Protein AF-A0A4Z0RCV9-F1 (afdb_monomer_lite)

pLDDT: mean 77.56, std 17.59, range [33.19, 95.25]

Structure (mmCIF, N/CA/C/O backbone):
data_AF-A0A4Z0RCV9-F1
#
_entry.id   AF-A0A4Z0RCV9-F1
#
loop_
_atom_site.group_PDB
_atom_site.id
_atom_site.type_symbol
_atom_site.label_atom_id
_atom_site.label_alt_id
_atom_site.label_comp_id
_atom_site.label_asym_id
_atom_site.label_entity_id
_atom_site.label_seq_id
_atom_site.pdbx_PDB_ins_code
_atom_site.Cartn_x
_atom_site.Cartn_y
_atom_site.Cartn_z
_atom_site.occupancy
_atom_site.B_iso_or_equiv
_atom_site.auth_seq_id
_atom_site.auth_comp_id
_atom_site.auth_asym_id
_atom_site.auth_atom_id
_atom_site.pdbx_PDB_model_num
ATOM 1 N N . MET A 1 1 ? 43.458 -22.107 24.055 1.00 39.00 1 MET A N 1
ATOM 2 C CA . MET A 1 1 ? 43.719 -20.664 23.855 1.00 39.00 1 MET A CA 1
ATOM 3 C C . MET A 1 1 ? 44.292 -20.493 22.453 1.00 39.00 1 MET A C 1
ATOM 5 O O . MET A 1 1 ? 45.048 -21.362 22.044 1.00 39.00 1 MET A O 1
ATOM 9 N N . CYS A 1 2 ? 43.907 -19.416 21.768 1.00 33.19 2 CYS A N 1
ATOM 10 C CA . CYS A 1 2 ? 44.087 -19.068 20.347 1.00 33.19 2 CYS A CA 1
ATOM 11 C C . CYS A 1 2 ? 42.900 -19.414 19.430 1.00 33.19 2 CYS A C 1
ATOM 13 O O . CYS A 1 2 ? 42.444 -20.544 19.307 1.00 33.19 2 CYS A O 1
ATOM 15 N N . THR A 1 3 ? 42.370 -18.324 18.890 1.00 33.75 3 THR A N 1
ATOM 16 C CA . THR A 1 3 ? 41.036 -18.012 18.389 1.00 33.75 3 THR A CA 1
ATOM 17 C C . THR A 1 3 ? 40.878 -18.321 16.904 1.00 33.75 3 THR A C 1
ATOM 19 O O . THR A 1 3 ? 41.690 -17.869 16.098 1.00 33.75 3 THR A O 1
ATOM 22 N N . LEU A 1 4 ? 39.781 -18.998 16.543 1.00 37.88 4 LEU A N 1
ATOM 23 C CA . LEU A 1 4 ? 39.228 -18.963 15.189 1.00 37.88 4 LEU A CA 1
ATOM 24 C C . LEU A 1 4 ? 38.878 -17.511 14.836 1.00 37.88 4 LEU A C 1
ATOM 26 O O . LEU A 1 4 ? 38.012 -16.906 15.468 1.00 37.88 4 LEU A O 1
ATOM 30 N N . THR A 1 5 ? 39.536 -16.955 13.823 1.00 37.91 5 THR A N 1
ATOM 31 C CA . THR A 1 5 ? 39.177 -15.663 13.239 1.00 37.91 5 THR A CA 1
ATOM 32 C C . THR A 1 5 ? 38.003 -15.851 12.280 1.00 37.91 5 THR A C 1
ATOM 34 O O . THR A 1 5 ? 38.079 -16.543 11.266 1.00 37.91 5 THR A O 1
ATOM 37 N N . SER A 1 6 ? 36.880 -15.223 12.624 1.00 46.97 6 SER A N 1
ATOM 38 C CA . SER A 1 6 ? 35.587 -15.273 11.936 1.00 46.97 6 SER A CA 1
ATOM 39 C C . SER A 1 6 ? 35.546 -14.476 10.618 1.00 46.97 6 SER A C 1
ATOM 41 O O . SER A 1 6 ? 34.519 -13.888 10.287 1.00 46.97 6 SER A O 1
ATOM 43 N N . SER A 1 7 ? 36.657 -14.391 9.882 1.00 48.12 7 SER A N 1
ATOM 44 C CA . SER A 1 7 ? 36.803 -13.516 8.707 1.00 48.12 7 SER A CA 1
ATOM 45 C C . SER A 1 7 ? 36.897 -14.258 7.367 1.00 48.12 7 SER A C 1
ATOM 47 O O . SER A 1 7 ? 36.635 -13.655 6.330 1.00 48.12 7 SER A O 1
ATOM 49 N N . GLY A 1 8 ? 37.216 -15.559 7.358 1.00 44.44 8 GLY A N 1
ATOM 50 C CA . GLY A 1 8 ? 37.385 -16.331 6.113 1.00 44.44 8 GLY A CA 1
ATOM 51 C C . GLY A 1 8 ? 36.085 -16.860 5.495 1.00 44.44 8 GLY A C 1
ATOM 52 O O . GLY A 1 8 ? 35.956 -16.924 4.275 1.00 44.44 8 GLY A O 1
ATOM 53 N N . VAL A 1 9 ? 35.091 -17.201 6.321 1.00 47.44 9 VAL A N 1
ATOM 54 C CA . VAL A 1 9 ? 33.831 -17.811 5.851 1.00 47.44 9 VAL A CA 1
ATOM 55 C C . VAL A 1 9 ? 32.941 -16.780 5.147 1.00 47.44 9 VAL A C 1
ATOM 57 O O . VAL A 1 9 ? 32.303 -17.093 4.144 1.00 47.44 9 VAL A O 1
ATOM 60 N N . SER A 1 10 ? 32.974 -15.524 5.602 1.00 46.94 10 SER A N 1
ATOM 61 C CA . SER A 1 10 ? 32.200 -14.428 5.012 1.00 46.94 10 SER A CA 1
ATOM 62 C C . SER A 1 10 ? 32.645 -14.097 3.583 1.00 46.94 10 SER A C 1
ATOM 64 O O . SER A 1 10 ? 31.802 -13.841 2.731 1.00 46.94 10 SER A O 1
ATOM 66 N N . TYR A 1 11 ? 33.946 -14.166 3.278 1.00 48.16 11 TYR A N 1
ATOM 67 C CA . TYR A 1 11 ? 34.459 -13.866 1.932 1.00 48.16 11 TYR A CA 1
ATOM 68 C C . TYR A 1 11 ? 34.097 -14.940 0.893 1.00 48.16 11 TYR A C 1
ATOM 70 O O . TYR A 1 11 ? 33.789 -14.613 -0.255 1.00 48.16 11 TYR A O 1
ATOM 78 N N . ILE A 1 12 ? 34.071 -16.216 1.291 1.00 53.34 12 ILE A N 1
ATOM 79 C CA . ILE A 1 12 ? 33.669 -17.328 0.411 1.00 53.34 12 ILE A CA 1
ATOM 80 C C . ILE A 1 12 ? 32.150 -17.299 0.156 1.00 53.34 12 ILE A C 1
ATOM 82 O O . ILE A 1 12 ? 31.702 -17.571 -0.960 1.00 53.34 12 ILE A O 1
ATOM 86 N N . PHE A 1 13 ? 31.355 -16.895 1.154 1.00 47.53 13 PHE A N 1
ATOM 87 C CA . PHE A 1 13 ? 29.910 -16.706 0.992 1.00 47.53 13 PHE A CA 1
ATOM 88 C C . PHE A 1 13 ? 29.577 -15.511 0.091 1.00 47.53 13 PHE A C 1
ATOM 90 O O . PHE A 1 13 ? 28.736 -15.633 -0.795 1.00 47.53 13 PHE A O 1
ATOM 97 N N . ILE A 1 14 ? 30.267 -14.376 0.254 1.00 55.03 14 ILE A N 1
ATOM 98 C CA . ILE A 1 14 ? 30.029 -13.175 -0.564 1.00 55.03 14 ILE A CA 1
ATOM 99 C C . ILE A 1 14 ? 30.406 -13.424 -2.030 1.00 55.03 14 ILE A C 1
ATOM 101 O O . ILE A 1 14 ? 29.651 -13.046 -2.920 1.00 55.03 14 ILE A O 1
ATOM 105 N N . THR A 1 15 ? 31.519 -14.115 -2.297 1.00 52.28 15 THR A N 1
ATOM 106 C CA . THR A 1 15 ? 31.930 -14.447 -3.674 1.00 52.28 15 THR A CA 1
ATOM 107 C C . THR A 1 15 ? 31.030 -15.499 -4.325 1.00 52.28 15 THR A C 1
ATOM 109 O O . THR A 1 15 ? 30.717 -15.368 -5.508 1.00 52.28 15 THR A O 1
ATOM 112 N N . SER A 1 16 ? 30.530 -16.483 -3.567 1.00 49.59 16 SER A N 1
ATOM 113 C CA . SER A 1 16 ? 29.528 -17.433 -4.077 1.00 49.59 16 SER A CA 1
ATOM 114 C C . SER A 1 16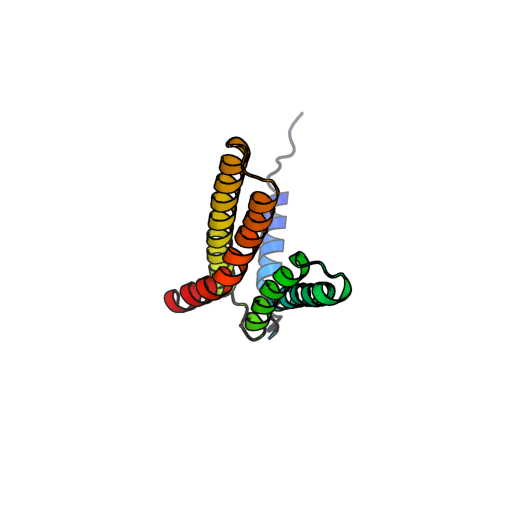 ? 28.181 -16.761 -4.355 1.00 49.59 16 SER A C 1
ATOM 116 O O . SER A 1 16 ? 27.579 -17.039 -5.388 1.00 49.59 16 SER A O 1
ATOM 118 N N . CYS A 1 17 ? 27.736 -15.824 -3.509 1.00 42.34 17 CYS A N 1
ATOM 119 C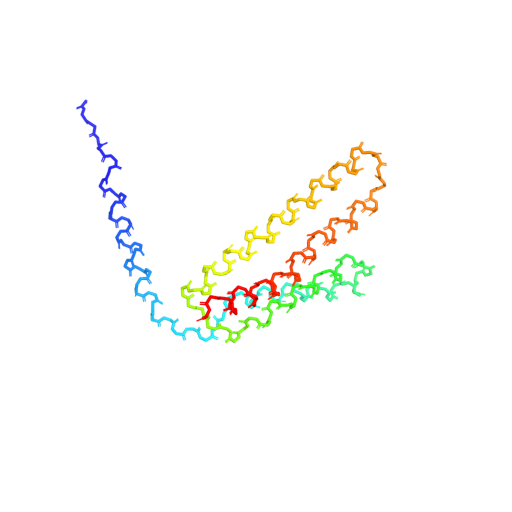 CA . CYS A 1 17 ? 26.521 -15.041 -3.755 1.00 42.34 17 CYS A CA 1
ATOM 120 C C . CYS A 1 17 ? 26.666 -14.114 -4.972 1.00 42.34 17 CYS A C 1
ATOM 122 O O . CYS A 1 17 ? 25.755 -14.056 -5.790 1.00 42.34 17 CYS A O 1
ATOM 124 N N . TYR A 1 18 ? 27.813 -13.449 -5.155 1.00 49.84 18 TYR A N 1
ATOM 125 C CA . TYR A 1 18 ? 28.062 -12.601 -6.333 1.00 49.84 18 TYR A CA 1
ATOM 126 C C . TYR A 1 18 ? 28.095 -13.407 -7.638 1.00 49.84 18 TYR A C 1
ATOM 128 O O . TYR A 1 18 ? 27.582 -12.963 -8.666 1.00 49.84 18 TYR A O 1
ATOM 136 N N . LYS A 1 19 ? 28.656 -14.621 -7.594 1.00 43.88 19 LYS A N 1
ATOM 137 C CA . LYS A 1 19 ? 28.688 -15.526 -8.747 1.00 43.88 19 LYS A CA 1
ATOM 138 C C . LYS A 1 19 ? 27.298 -16.085 -9.082 1.00 43.88 19 LYS A C 1
ATOM 140 O O . LYS A 1 19 ? 26.963 -16.214 -10.250 1.00 43.88 19 LYS A O 1
ATOM 145 N N . TYR A 1 20 ? 26.457 -16.317 -8.072 1.00 48.34 20 TYR A N 1
ATOM 146 C CA . TYR A 1 20 ? 25.052 -16.697 -8.265 1.00 48.34 20 TYR A CA 1
ATOM 147 C C . TYR A 1 20 ? 24.199 -15.551 -8.834 1.00 48.34 20 TYR A C 1
ATOM 149 O O . TYR A 1 20 ? 23.301 -15.789 -9.636 1.00 48.34 20 TYR A O 1
ATOM 157 N N . ILE A 1 21 ? 24.495 -14.302 -8.454 1.00 50.66 21 ILE A N 1
ATOM 158 C CA . ILE A 1 21 ? 23.829 -13.105 -8.992 1.00 50.66 21 ILE A CA 1
ATOM 159 C C . ILE A 1 21 ? 24.217 -12.893 -10.466 1.00 50.66 21 ILE A C 1
ATOM 161 O O . ILE A 1 21 ? 23.344 -12.649 -11.291 1.00 50.66 21 ILE A O 1
ATOM 165 N N . THR A 1 22 ? 25.486 -13.100 -10.823 1.00 48.81 22 THR A N 1
ATOM 166 C CA . THR A 1 22 ? 25.979 -12.958 -12.211 1.00 48.81 22 THR A CA 1
ATOM 167 C C . THR A 1 22 ? 25.632 -14.134 -13.132 1.00 48.81 22 THR A C 1
ATOM 169 O O . THR A 1 22 ? 25.479 -13.932 -14.329 1.00 48.81 22 THR A O 1
ATOM 172 N N . GLU A 1 23 ? 25.420 -15.353 -12.618 1.00 42.84 23 GLU A N 1
ATOM 173 C CA . GLU A 1 23 ? 24.838 -16.457 -13.412 1.00 42.84 23 GLU A CA 1
ATOM 174 C C . GLU A 1 23 ? 23.302 -16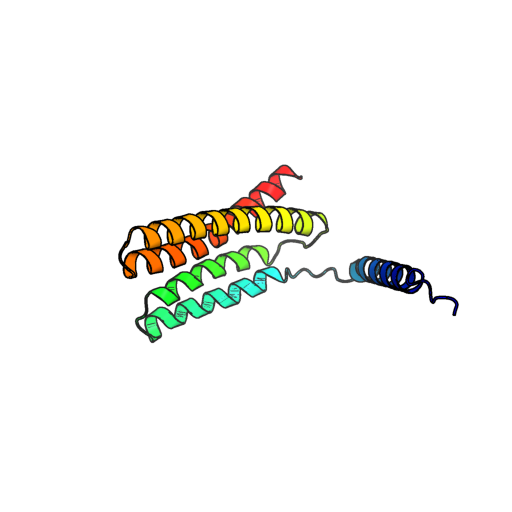.384 -13.521 1.00 42.84 23 GLU A C 1
ATOM 176 O O . GLU A 1 23 ? 22.707 -17.033 -14.386 1.00 42.84 23 GLU A O 1
ATOM 181 N N . SER A 1 24 ? 22.635 -15.559 -12.703 1.00 44.19 24 SER A N 1
ATOM 182 C CA . SER A 1 24 ? 21.185 -15.332 -12.812 1.00 44.19 24 SER A CA 1
ATOM 183 C C . SER A 1 24 ? 20.776 -14.438 -13.995 1.00 44.19 24 SER A C 1
ATOM 185 O O . SER A 1 24 ? 19.596 -14.418 -14.358 1.00 44.19 24 SER A O 1
ATOM 187 N N . ASP A 1 25 ? 21.752 -13.842 -14.693 1.00 46.56 25 ASP A N 1
ATOM 188 C CA . ASP A 1 25 ? 21.592 -13.188 -16.004 1.00 46.56 25 ASP A CA 1
ATOM 189 C C . ASP A 1 25 ? 21.087 -14.137 -17.114 1.00 46.56 25 ASP A C 1
ATOM 191 O O . ASP A 1 25 ? 20.768 -13.704 -18.224 1.00 46.56 25 ASP A O 1
ATOM 195 N N . PHE A 1 26 ? 20.948 -15.441 -16.839 1.00 45.44 26 PHE A N 1
ATOM 196 C CA . PHE A 1 26 ? 20.415 -16.414 -17.797 1.00 45.44 26 PHE A CA 1
ATOM 197 C C . PHE A 1 26 ? 18.902 -16.659 -17.722 1.00 45.44 26 PHE A C 1
ATOM 199 O O . PHE A 1 26 ? 18.361 -17.433 -18.515 1.00 45.44 26 PHE A O 1
ATOM 206 N N . MET A 1 27 ? 18.169 -15.975 -16.841 1.00 48.78 27 MET A N 1
ATOM 207 C CA . MET A 1 27 ? 16.709 -15.946 -16.935 1.00 48.78 27 MET A CA 1
ATOM 208 C C . MET A 1 27 ? 16.281 -14.616 -17.534 1.00 48.78 27 MET A C 1
ATOM 210 O O . MET A 1 27 ? 15.828 -13.716 -16.835 1.00 48.78 27 MET A O 1
ATOM 214 N N . LYS A 1 28 ? 16.327 -14.553 -18.870 1.00 47.28 28 LYS A N 1
ATOM 215 C CA . LYS A 1 28 ? 15.538 -13.644 -19.719 1.00 47.28 28 LYS A CA 1
ATOM 216 C C . LYS A 1 28 ? 14.040 -13.907 -19.485 1.00 47.28 28 LYS A C 1
ATOM 218 O O . LYS A 1 28 ? 13.310 -14.356 -20.370 1.00 47.28 28 LYS A O 1
ATOM 223 N N . LYS A 1 29 ? 13.575 -13.741 -18.249 1.00 54.00 29 LYS A N 1
ATOM 224 C CA . LYS A 1 29 ? 12.203 -13.984 -17.834 1.00 54.00 29 LYS A CA 1
ATOM 225 C C . LYS A 1 29 ? 11.421 -12.764 -18.283 1.00 54.00 29 LYS A C 1
ATOM 227 O O . LYS A 1 29 ? 11.497 -11.706 -17.681 1.00 54.00 29 LYS A O 1
ATOM 232 N N . ARG A 1 30 ? 10.612 -12.939 -19.328 1.00 58.16 30 ARG A N 1
ATOM 233 C CA . ARG A 1 30 ? 9.585 -11.965 -19.745 1.00 58.16 30 ARG A CA 1
ATOM 234 C C . ARG A 1 30 ? 8.513 -11.705 -18.672 1.00 58.16 30 ARG A C 1
ATOM 236 O O . ARG A 1 30 ? 7.519 -11.062 -18.968 1.00 58.16 30 ARG A O 1
ATOM 243 N N . PHE A 1 31 ? 8.650 -12.296 -17.487 1.00 62.91 31 PHE A N 1
ATOM 244 C CA . PHE A 1 31 ? 7.615 -12.365 -16.475 1.00 62.91 31 PHE A CA 1
ATOM 245 C C . PHE A 1 31 ? 8.096 -11.681 -15.204 1.00 62.91 31 PHE A C 1
ATOM 247 O O . PHE A 1 31 ? 9.006 -12.175 -14.533 1.00 62.91 31 PHE A O 1
ATOM 254 N N . ASN A 1 32 ? 7.448 -10.569 -14.874 1.00 75.75 32 ASN A N 1
ATOM 255 C CA . ASN A 1 32 ? 7.713 -9.833 -13.654 1.00 75.75 32 ASN A CA 1
ATOM 256 C C . ASN A 1 32 ? 6.988 -10.499 -12.465 1.00 75.75 32 ASN A C 1
ATOM 258 O O . ASN A 1 32 ? 5.752 -10.520 -12.447 1.00 75.75 32 ASN A O 1
ATOM 262 N N . PRO A 1 33 ? 7.708 -11.020 -11.451 1.00 73.94 33 PRO A N 1
ATOM 263 C CA . PRO A 1 33 ? 7.085 -11.670 -10.301 1.00 73.94 33 PRO A CA 1
ATOM 264 C C . PRO A 1 33 ? 6.175 -10.729 -9.503 1.00 73.94 33 PRO A C 1
ATOM 266 O O . PRO A 1 33 ? 5.265 -11.209 -8.833 1.00 73.94 33 PRO A O 1
ATOM 269 N N . LEU A 1 34 ? 6.341 -9.405 -9.612 1.00 79.75 34 LEU A N 1
ATOM 270 C CA . LEU A 1 34 ? 5.452 -8.451 -8.948 1.00 79.75 34 LEU A CA 1
ATOM 271 C C . LEU A 1 34 ? 4.017 -8.511 -9.467 1.00 79.75 34 LEU A C 1
ATOM 273 O O . LEU A 1 34 ? 3.088 -8.233 -8.713 1.00 79.75 34 LEU A O 1
ATOM 277 N N . ALA A 1 35 ? 3.812 -8.923 -10.719 1.00 82.88 35 ALA A N 1
ATOM 278 C CA . ALA A 1 35 ? 2.470 -9.082 -11.264 1.00 82.88 35 ALA A CA 1
ATOM 279 C C . ALA A 1 35 ? 1.665 -10.174 -10.539 1.00 82.88 35 ALA A C 1
ATOM 281 O O . ALA A 1 35 ? 0.436 -10.133 -10.560 1.00 82.88 35 ALA A O 1
ATOM 282 N N . LEU A 1 36 ? 2.326 -11.112 -9.842 1.00 84.56 36 LEU A N 1
ATOM 283 C CA . LEU A 1 36 ? 1.652 -12.132 -9.033 1.00 84.56 36 LEU A CA 1
ATOM 284 C C . LEU A 1 36 ? 0.907 -11.537 -7.834 1.00 84.56 36 LEU A C 1
ATOM 286 O O . LEU A 1 36 ? -0.116 -12.088 -7.431 1.00 84.56 36 LEU A O 1
ATOM 290 N N . PHE A 1 37 ? 1.348 -10.391 -7.303 1.00 86.44 37 PHE A N 1
ATOM 291 C CA . PHE A 1 37 ? 0.610 -9.690 -6.249 1.00 86.44 37 PHE A CA 1
ATOM 292 C C . PHE A 1 37 ? -0.769 -9.215 -6.722 1.00 86.44 37 PHE A C 1
ATOM 294 O O . PHE A 1 37 ? -1.663 -9.038 -5.898 1.00 86.44 37 PHE A O 1
ATOM 301 N N . GLY A 1 38 ? -0.985 -9.107 -8.039 1.00 84.94 38 GLY A N 1
ATOM 302 C CA . GLY A 1 38 ? -2.290 -8.818 -8.631 1.00 84.94 38 GLY A CA 1
ATOM 303 C C . GLY A 1 38 ? -3.366 -9.836 -8.262 1.00 84.94 38 GLY A C 1
ATOM 304 O O . GLY A 1 38 ? -4.524 -9.467 -8.076 1.00 84.94 38 GLY A O 1
ATOM 305 N N . PHE A 1 39 ? -2.995 -11.105 -8.063 1.00 90.25 39 PHE A N 1
ATOM 306 C CA . PHE A 1 39 ? -3.945 -12.152 -7.677 1.00 90.25 39 PHE A CA 1
ATOM 307 C C . PHE A 1 39 ? -4.542 -11.940 -6.284 1.00 90.25 39 PHE A C 1
ATOM 309 O O . PHE A 1 39 ? -5.665 -12.379 -6.046 1.00 90.25 39 PHE A O 1
ATOM 316 N N . LEU A 1 40 ? -3.859 -11.208 -5.396 1.00 89.56 40 LEU A N 1
ATOM 317 C CA . LEU A 1 40 ? -4.437 -10.801 -4.112 1.00 89.56 40 LEU A CA 1
ATOM 318 C C . LEU A 1 40 ? -5.679 -9.922 -4.314 1.00 89.56 40 LEU A C 1
ATOM 320 O O . LEU A 1 40 ? -6.585 -9.935 -3.488 1.00 89.56 40 LEU A O 1
ATOM 324 N N . GLY A 1 41 ? -5.782 -9.228 -5.449 1.00 86.94 41 GLY A N 1
ATOM 325 C CA . GLY A 1 41 ? -6.961 -8.439 -5.776 1.00 86.94 41 GLY A CA 1
ATOM 326 C C . GLY A 1 41 ? -8.227 -9.255 -6.000 1.00 86.94 41 GLY A C 1
ATOM 327 O O . GLY A 1 41 ? -9.326 -8.736 -5.817 1.00 86.94 41 GLY A O 1
ATOM 328 N N . LEU A 1 42 ? -8.101 -10.548 -6.309 1.00 91.25 42 LEU A N 1
ATOM 329 C CA . LEU A 1 42 ? -9.255 -11.433 -6.463 1.00 91.25 42 LEU A CA 1
ATOM 330 C C . LEU A 1 42 ? -9.978 -11.697 -5.137 1.00 91.25 42 LEU A C 1
ATOM 332 O O . LEU A 1 42 ? -11.162 -12.025 -5.165 1.00 91.25 42 LEU A O 1
ATOM 336 N N . PHE A 1 43 ? -9.330 -11.481 -3.985 1.00 90.50 43 PHE A N 1
ATOM 337 C CA . PHE A 1 43 ? -10.014 -11.524 -2.688 1.00 90.50 43 PHE A CA 1
ATOM 338 C C . PHE A 1 43 ? -11.126 -10.474 -2.576 1.00 90.50 43 PHE A C 1
ATOM 340 O O . PHE A 1 43 ? -12.064 -10.675 -1.808 1.00 90.50 43 PHE A O 1
ATOM 347 N N . GLY A 1 44 ? -11.104 -9.420 -3.400 1.00 85.75 44 GLY A N 1
ATOM 348 C CA . GLY A 1 44 ? -12.207 -8.463 -3.480 1.00 85.75 44 GLY A CA 1
ATOM 349 C C . GLY A 1 44 ? -13.537 -9.080 -3.912 1.00 85.75 44 GLY A C 1
ATOM 350 O O . GLY A 1 44 ? -14.600 -8.597 -3.522 1.00 85.75 44 GLY A O 1
ATOM 351 N N . LEU A 1 45 ? -13.507 -10.209 -4.628 1.00 89.44 45 LEU A N 1
ATOM 352 C CA . LEU A 1 45 ? -14.710 -10.960 -5.003 1.00 89.44 45 LEU A CA 1
ATOM 353 C C . LEU A 1 45 ? -15.416 -11.599 -3.794 1.00 89.44 45 LEU A C 1
ATOM 355 O O . LEU A 1 45 ? -16.582 -11.972 -3.904 1.00 89.44 45 LEU A O 1
ATOM 359 N N . LEU A 1 46 ? -14.755 -11.691 -2.633 1.00 89.12 46 LEU A N 1
ATOM 360 C CA . LEU A 1 46 ? -15.385 -12.134 -1.387 1.00 89.12 46 LEU A CA 1
ATOM 361 C C . LEU A 1 46 ? -16.316 -11.076 -0.784 1.00 89.12 46 LEU A C 1
ATOM 363 O O . LEU A 1 46 ? -17.192 -11.435 -0.001 1.00 89.12 46 LEU A O 1
ATOM 367 N N . GLY A 1 47 ? -16.187 -9.801 -1.161 1.00 86.44 47 GLY A N 1
ATOM 368 C CA . GLY A 1 47 ? -17.072 -8.722 -0.705 1.00 86.44 47 GLY A CA 1
ATOM 369 C C . GLY A 1 47 ? -18.553 -9.008 -0.955 1.00 86.44 47 GLY A C 1
ATOM 370 O O . GLY A 1 47 ? -19.299 -9.143 0.014 1.00 86.44 47 GLY A O 1
ATOM 371 N N . PRO A 1 48 ? -18.995 -9.213 -2.210 1.00 85.81 48 PRO A N 1
ATOM 372 C CA . PRO A 1 48 ? -20.395 -9.528 -2.495 1.00 85.81 48 PRO A CA 1
ATOM 373 C C . PRO A 1 48 ? -20.845 -10.887 -1.935 1.00 85.81 48 PRO A C 1
ATOM 375 O O . PRO A 1 48 ? -22.029 -11.066 -1.675 1.00 85.81 48 PRO A O 1
ATOM 378 N N . LEU A 1 49 ? -19.925 -11.837 -1.726 1.00 88.00 49 LEU A N 1
ATOM 379 C CA . LEU A 1 49 ? -20.244 -13.145 -1.138 1.00 88.00 49 LEU A CA 1
ATOM 380 C C . LEU A 1 49 ? -20.462 -13.079 0.381 1.00 88.00 49 LEU A C 1
ATOM 382 O O . LEU A 1 49 ? -21.254 -13.846 0.920 1.00 88.00 49 LEU A O 1
ATOM 386 N N . THR A 1 50 ? -19.749 -12.190 1.073 1.00 87.31 50 THR A N 1
ATOM 387 C CA . THR A 1 50 ? -19.780 -12.064 2.541 1.00 87.31 50 THR A CA 1
ATOM 388 C C . THR A 1 50 ? -20.612 -10.879 3.030 1.00 87.31 50 THR A C 1
ATOM 390 O O . THR A 1 50 ? -20.906 -10.801 4.219 1.00 87.31 50 THR A O 1
ATOM 393 N N . GLY A 1 51 ? -20.978 -9.952 2.139 1.00 84.81 51 GLY A N 1
ATOM 394 C CA . GLY A 1 51 ? -21.647 -8.697 2.486 1.00 84.81 51 GLY A CA 1
ATOM 395 C C . GLY A 1 51 ? -20.759 -7.712 3.253 1.00 84.81 51 GLY A C 1
ATOM 396 O O . GLY A 1 51 ? -21.274 -6.741 3.796 1.00 84.81 51 GLY A O 1
ATOM 397 N N . ASN A 1 52 ? -19.447 -7.960 3.336 1.00 84.69 52 ASN A N 1
ATOM 398 C CA . ASN A 1 52 ? -18.513 -7.111 4.069 1.00 84.69 52 ASN A CA 1
ATOM 399 C C . ASN A 1 52 ? -17.731 -6.207 3.106 1.00 84.69 52 ASN A C 1
ATOM 401 O O . ASN A 1 52 ? -16.966 -6.681 2.260 1.00 84.69 52 ASN A O 1
ATOM 405 N N . GLU A 1 53 ? -17.912 -4.897 3.279 1.00 83.75 53 GLU A N 1
ATOM 406 C CA . GLU A 1 53 ? -17.329 -3.856 2.436 1.00 83.75 53 GLU A CA 1
ATOM 407 C C . GLU A 1 53 ? -15.794 -3.819 2.484 1.00 83.75 53 GLU A C 1
ATOM 409 O O . GLU A 1 53 ? -15.159 -3.476 1.486 1.00 83.75 53 GLU A O 1
ATOM 414 N N . THR A 1 54 ? -15.177 -4.264 3.584 1.00 83.62 54 THR A N 1
ATOM 415 C CA . THR A 1 54 ? -13.715 -4.286 3.744 1.00 83.62 54 THR A CA 1
ATOM 416 C C . THR A 1 54 ? -13.027 -5.125 2.663 1.00 83.62 54 THR A C 1
ATOM 418 O O . THR A 1 54 ? -11.896 -4.840 2.262 1.00 83.62 54 THR A O 1
ATOM 421 N N . TRP A 1 55 ? -13.701 -6.152 2.138 1.00 86.31 55 TRP A N 1
ATOM 422 C CA . TRP A 1 55 ? -13.130 -6.968 1.070 1.00 86.31 55 TRP A CA 1
ATOM 423 C C . TRP A 1 55 ? -12.927 -6.179 -0.224 1.00 86.31 55 TRP A C 1
ATOM 425 O O . TRP A 1 55 ? -11.967 -6.456 -0.937 1.00 86.31 55 TRP A O 1
ATOM 435 N N . TYR A 1 56 ? -13.741 -5.158 -0.514 1.00 86.38 56 TYR A N 1
ATOM 436 C CA . TYR A 1 56 ? -13.601 -4.374 -1.745 1.00 86.38 56 TYR A CA 1
ATOM 437 C C . TYR A 1 56 ? -12.237 -3.681 -1.861 1.00 86.38 56 TYR A C 1
ATOM 439 O O . TYR A 1 56 ? -11.718 -3.549 -2.970 1.00 86.38 56 TYR A O 1
ATOM 447 N N . TRP A 1 57 ? -11.600 -3.324 -0.742 1.00 83.69 57 TRP A N 1
ATOM 448 C CA . TRP A 1 57 ? -10.267 -2.710 -0.734 1.00 83.69 57 TRP A CA 1
ATOM 449 C C . TRP A 1 57 ? -9.177 -3.612 -1.314 1.00 83.69 57 TRP A C 1
ATOM 451 O O . TRP A 1 57 ? -8.178 -3.117 -1.839 1.00 83.69 57 TRP A O 1
ATOM 461 N N . TRP A 1 58 ? -9.381 -4.933 -1.312 1.00 87.75 58 TRP A N 1
ATOM 462 C CA . TRP A 1 58 ? -8.451 -5.856 -1.954 1.00 87.75 58 TRP A CA 1
ATOM 463 C C . TRP A 1 58 ? -8.350 -5.607 -3.457 1.00 87.75 58 TRP A C 1
ATOM 465 O O . TRP A 1 58 ? -7.271 -5.787 -4.011 1.00 87.75 58 TRP A O 1
ATOM 475 N N . PHE A 1 59 ? -9.386 -5.082 -4.121 1.00 88.75 59 PHE A N 1
ATOM 476 C CA . PHE A 1 59 ? -9.308 -4.762 -5.549 1.00 88.75 59 PHE A CA 1
ATOM 477 C C . PHE A 1 59 ? -8.201 -3.760 -5.903 1.00 88.75 59 PHE A C 1
ATOM 479 O O . PHE A 1 59 ? -7.712 -3.790 -7.033 1.00 88.75 59 PHE A O 1
ATOM 486 N N . ALA A 1 60 ? -7.727 -2.946 -4.953 1.00 85.94 60 ALA A N 1
ATOM 487 C CA . ALA A 1 60 ? -6.567 -2.079 -5.160 1.00 85.94 60 ALA A CA 1
ATOM 488 C C . ALA A 1 60 ? -5.305 -2.862 -5.574 1.00 85.94 60 ALA A C 1
ATOM 490 O O . ALA A 1 60 ? -4.469 -2.345 -6.312 1.00 85.94 60 ALA A O 1
ATOM 491 N N . TRP A 1 61 ? -5.186 -4.132 -5.177 1.00 86.62 61 TRP A N 1
ATOM 492 C CA . TRP A 1 61 ? -4.072 -4.998 -5.558 1.00 86.62 61 TRP A CA 1
ATOM 493 C C . TRP A 1 61 ? -4.080 -5.382 -7.042 1.00 86.62 61 TRP A C 1
ATOM 495 O O . TRP A 1 61 ? -3.026 -5.712 -7.577 1.00 86.62 61 TRP A O 1
ATOM 505 N N . LEU A 1 62 ? -5.204 -5.273 -7.761 1.00 88.50 62 LEU A N 1
ATOM 506 C CA . LEU A 1 62 ? -5.235 -5.542 -9.208 1.00 88.50 62 LEU A CA 1
ATOM 507 C C . LEU A 1 62 ? -4.278 -4.634 -9.997 1.00 88.50 62 LEU A C 1
ATOM 509 O O . LEU A 1 62 ? -3.833 -5.007 -11.084 1.00 88.50 62 LEU A O 1
ATOM 513 N N . VAL A 1 63 ? -3.908 -3.478 -9.434 1.00 84.19 63 VAL A N 1
ATOM 514 C CA . VAL A 1 63 ? -2.954 -2.533 -10.028 1.00 84.19 63 VAL A CA 1
ATOM 515 C C . VAL A 1 63 ? -1.602 -3.187 -10.358 1.00 84.19 63 VAL A C 1
ATOM 517 O O . VAL A 1 63 ? -0.943 -2.810 -11.329 1.00 84.19 63 VAL A O 1
ATOM 520 N N . TRP A 1 64 ? -1.204 -4.221 -9.608 1.00 85.06 64 TRP A N 1
ATOM 521 C CA . TRP A 1 64 ? 0.063 -4.926 -9.799 1.00 85.06 64 TRP A CA 1
ATOM 522 C C . TRP A 1 64 ? 0.140 -5.692 -11.123 1.00 85.06 64 TRP A C 1
ATOM 524 O O . TRP A 1 64 ? 1.239 -5.836 -11.665 1.00 85.06 64 TRP A O 1
ATOM 534 N N . PHE A 1 65 ? -0.996 -6.106 -11.702 1.00 85.56 65 PHE A N 1
ATOM 535 C CA . PHE A 1 65 ? -1.024 -6.752 -13.020 1.00 85.56 65 PHE A CA 1
ATOM 536 C C . PHE A 1 65 ? -0.461 -5.858 -14.134 1.00 85.56 65 PHE A C 1
ATOM 538 O O . PHE A 1 65 ? 0.076 -6.374 -15.115 1.00 85.56 65 PHE A O 1
ATOM 545 N N . GLY A 1 66 ? -0.485 -4.531 -13.960 1.00 80.19 66 GLY A N 1
ATOM 546 C CA . GLY A 1 66 ? 0.113 -3.581 -14.903 1.00 80.19 66 GLY A CA 1
ATOM 547 C C . GLY A 1 66 ? 1.626 -3.750 -15.100 1.00 80.19 66 GLY A C 1
ATOM 548 O O . GLY A 1 66 ? 2.165 -3.294 -16.105 1.00 80.19 66 GLY A O 1
ATOM 549 N N . ASN A 1 67 ? 2.317 -4.446 -14.192 1.00 77.69 67 ASN A N 1
ATOM 550 C CA . ASN A 1 67 ? 3.758 -4.692 -14.290 1.00 77.69 67 ASN A CA 1
ATOM 551 C C . ASN A 1 67 ? 4.115 -6.003 -15.014 1.00 77.69 67 ASN A C 1
ATOM 553 O O . ASN A 1 67 ? 5.298 -6.296 -15.159 1.00 77.69 67 ASN A O 1
ATOM 557 N N . TYR A 1 68 ? 3.136 -6.784 -15.493 1.00 78.69 68 TYR A N 1
ATOM 558 C CA . TYR A 1 68 ? 3.358 -8.118 -16.079 1.00 78.69 68 TYR A CA 1
ATOM 559 C C . TYR A 1 68 ? 4.390 -8.132 -17.217 1.00 78.69 68 TYR A C 1
ATOM 561 O O . TYR A 1 68 ? 5.253 -9.006 -17.246 1.00 78.69 68 TYR A O 1
ATOM 569 N N . ASN A 1 69 ? 4.329 -7.142 -18.114 1.00 72.62 69 ASN A N 1
ATOM 570 C CA . ASN A 1 69 ? 5.206 -7.039 -19.285 1.00 72.62 69 ASN A CA 1
ATOM 571 C C . ASN A 1 69 ? 6.473 -6.199 -19.048 1.00 72.62 69 ASN A C 1
ATOM 573 O O . ASN A 1 69 ? 7.224 -5.968 -19.997 1.00 72.62 69 ASN A O 1
ATOM 577 N N . LYS A 1 70 ? 6.711 -5.697 -17.828 1.00 74.00 70 LYS A N 1
ATOM 578 C CA . LYS A 1 70 ? 7.880 -4.850 -17.568 1.00 74.00 70 LYS A CA 1
ATOM 579 C C . LYS A 1 70 ? 9.153 -5.697 -17.445 1.00 74.00 70 LYS A C 1
ATOM 581 O O . LYS A 1 70 ? 9.144 -6.657 -16.669 1.00 74.00 70 LYS A O 1
ATOM 586 N N . PRO A 1 71 ? 10.235 -5.353 -18.169 1.00 74.69 71 PRO A N 1
ATOM 587 C CA . PRO A 1 71 ? 11.520 -6.018 -18.008 1.00 74.69 71 PRO A CA 1
ATOM 588 C C . PRO A 1 71 ? 12.077 -5.760 -16.603 1.00 74.69 71 PRO A C 1
ATOM 590 O O . PRO A 1 71 ? 12.024 -4.642 -16.101 1.00 74.69 71 PRO A O 1
ATOM 593 N N . THR A 1 72 ? 12.583 -6.811 -15.965 1.00 76.00 72 THR A N 1
ATOM 594 C CA . THR A 1 72 ? 13.211 -6.757 -14.639 1.00 76.00 72 THR A CA 1
ATOM 595 C C . THR A 1 72 ? 14.725 -6.655 -14.796 1.00 76.00 72 THR A C 1
ATOM 597 O O . THR A 1 72 ? 15.415 -7.673 -14.735 1.00 76.00 72 THR A O 1
ATOM 600 N N . ASP A 1 73 ? 15.226 -5.454 -15.068 1.00 80.88 73 ASP A N 1
ATOM 601 C CA . ASP A 1 73 ? 16.658 -5.135 -15.066 1.00 80.88 73 ASP A CA 1
ATOM 602 C C . ASP A 1 73 ? 17.109 -4.585 -13.695 1.00 80.88 73 ASP A C 1
ATOM 604 O O . ASP A 1 73 ? 16.298 -4.384 -12.789 1.00 80.88 73 ASP A O 1
ATOM 608 N N . GLU A 1 74 ? 18.414 -4.359 -13.507 1.00 80.00 74 GLU A N 1
ATOM 609 C CA . GLU A 1 74 ? 18.960 -3.836 -12.241 1.00 80.00 74 GLU A CA 1
ATOM 610 C C . GLU A 1 74 ? 18.350 -2.473 -11.863 1.00 80.00 74 GLU A C 1
ATOM 612 O O . GLU A 1 74 ? 18.002 -2.243 -10.702 1.00 80.00 74 GLU A O 1
ATOM 617 N N . ARG A 1 75 ? 18.127 -1.597 -12.855 1.00 80.69 75 ARG A N 1
ATOM 618 C CA . ARG A 1 75 ? 17.499 -0.278 -12.661 1.00 80.69 75 ARG A CA 1
ATOM 619 C C . ARG A 1 75 ? 16.058 -0.387 -12.172 1.00 80.69 75 ARG A C 1
ATOM 621 O O . ARG A 1 75 ? 15.647 0.378 -11.297 1.00 80.69 75 ARG A O 1
ATOM 628 N N . PHE A 1 76 ? 15.293 -1.346 -12.689 1.00 82.50 76 PHE A N 1
ATOM 629 C CA . PHE A 1 76 ? 13.945 -1.627 -12.210 1.00 82.50 76 PHE A CA 1
ATOM 630 C C . PHE A 1 76 ? 13.950 -1.957 -10.714 1.00 82.50 76 PHE A C 1
ATOM 632 O O . PHE A 1 76 ? 13.128 -1.417 -9.977 1.00 82.50 76 PHE A O 1
ATOM 639 N N . PHE A 1 77 ? 14.889 -2.780 -10.235 1.00 81.94 77 PHE A N 1
ATOM 640 C CA . PHE A 1 77 ? 14.981 -3.116 -8.809 1.00 81.94 77 PHE A CA 1
ATOM 641 C C . PHE A 1 77 ? 15.355 -1.916 -7.932 1.00 81.94 77 PHE A C 1
ATOM 643 O O . PHE A 1 77 ? 14.784 -1.756 -6.849 1.00 81.94 77 PHE A O 1
ATOM 650 N N . GLU A 1 78 ? 16.251 -1.042 -8.391 1.00 85.88 78 GLU A N 1
ATOM 651 C CA . GLU A 1 78 ? 16.569 0.197 -7.672 1.00 85.88 78 GLU A CA 1
ATOM 652 C C . GLU A 1 78 ? 15.348 1.117 -7.557 1.00 85.88 78 GLU A C 1
ATOM 654 O O . GLU A 1 78 ? 15.018 1.599 -6.469 1.00 85.88 78 GLU A O 1
ATOM 659 N N . ASN A 1 79 ? 14.630 1.324 -8.660 1.00 86.12 79 ASN A N 1
ATOM 660 C CA . ASN A 1 79 ? 13.435 2.167 -8.682 1.00 86.12 79 ASN A CA 1
ATOM 661 C C . ASN A 1 79 ? 12.289 1.560 -7.881 1.00 86.12 79 ASN A C 1
ATOM 663 O O . ASN A 1 79 ? 11.547 2.279 -7.205 1.00 86.12 79 ASN A O 1
ATOM 667 N N . LEU A 1 80 ? 12.193 0.235 -7.871 1.00 86.25 80 LEU A N 1
ATOM 668 C CA . LEU A 1 80 ? 11.271 -0.490 -7.020 1.00 86.25 80 LEU A CA 1
ATOM 669 C C . LEU A 1 80 ? 11.570 -0.262 -5.535 1.00 86.25 80 LEU A C 1
ATOM 671 O O . LEU A 1 80 ? 10.645 0.002 -4.766 1.00 86.25 80 LEU A O 1
ATOM 675 N N . ALA A 1 81 ? 12.842 -0.306 -5.131 1.00 84.94 81 ALA A N 1
ATOM 676 C CA . ALA A 1 81 ? 13.251 -0.040 -3.754 1.00 84.94 81 ALA A CA 1
ATOM 677 C C . ALA A 1 81 ? 12.977 1.419 -3.345 1.00 84.94 81 ALA A C 1
ATOM 679 O O . ALA A 1 81 ? 12.407 1.653 -2.276 1.00 84.94 81 ALA A O 1
ATOM 680 N N . LYS A 1 82 ? 13.297 2.396 -4.211 1.00 86.69 82 LYS A N 1
ATOM 681 C CA . LYS A 1 82 ? 12.972 3.822 -3.994 1.00 86.69 82 LYS A CA 1
ATOM 682 C C . LYS A 1 82 ? 11.465 4.028 -3.817 1.00 86.69 82 LYS A C 1
ATOM 684 O O . LYS A 1 82 ? 11.030 4.689 -2.873 1.00 86.69 82 LYS A O 1
ATOM 689 N N . THR A 1 83 ? 10.668 3.420 -4.695 1.00 88.38 83 THR A N 1
ATOM 690 C CA . THR A 1 83 ? 9.200 3.484 -4.648 1.00 88.38 83 THR A CA 1
ATOM 691 C C . THR A 1 83 ? 8.654 2.849 -3.374 1.00 88.38 83 THR A C 1
ATOM 693 O O . THR A 1 83 ? 7.830 3.449 -2.685 1.00 88.38 83 THR A O 1
ATOM 696 N N . GLY A 1 84 ? 9.144 1.658 -3.023 1.00 86.00 84 GLY A N 1
ATOM 697 C CA . GLY A 1 84 ? 8.751 0.950 -1.808 1.00 86.00 84 GLY A CA 1
ATOM 698 C C . GLY A 1 84 ? 9.055 1.744 -0.547 1.00 86.00 84 GLY A C 1
ATOM 699 O O . GLY A 1 84 ? 8.203 1.826 0.334 1.00 86.00 84 GLY A O 1
ATOM 700 N N . LEU A 1 85 ? 10.216 2.397 -0.485 1.00 87.44 85 LEU A N 1
ATOM 701 C CA . LEU A 1 85 ? 10.592 3.243 0.645 1.00 87.44 85 LEU A CA 1
ATOM 702 C C . LEU A 1 85 ? 9.681 4.472 0.765 1.00 87.44 85 LEU A C 1
ATOM 704 O O . LEU A 1 85 ? 9.237 4.794 1.868 1.00 87.44 85 LEU A O 1
ATOM 708 N N . ALA A 1 86 ? 9.345 5.123 -0.353 1.00 86.81 86 ALA A N 1
ATOM 709 C CA . ALA A 1 86 ? 8.412 6.249 -0.364 1.00 86.81 86 ALA A CA 1
ATOM 710 C C . ALA A 1 86 ? 7.007 5.834 0.107 1.00 86.81 86 ALA A C 1
ATOM 712 O O . ALA A 1 86 ? 6.440 6.468 0.998 1.00 86.81 86 ALA A O 1
ATOM 713 N N . CYS A 1 87 ? 6.464 4.736 -0.429 1.00 90.31 87 CYS A N 1
ATOM 714 C CA . CYS A 1 87 ? 5.165 4.210 -0.007 1.00 90.31 87 CYS A CA 1
ATOM 715 C C . CYS A 1 87 ? 5.170 3.783 1.466 1.00 90.31 87 CYS A C 1
ATOM 717 O O . CYS A 1 87 ? 4.233 4.105 2.191 1.00 90.31 87 CYS A O 1
ATOM 719 N N . PHE A 1 88 ? 6.238 3.133 1.936 1.00 89.50 88 PHE A N 1
ATOM 720 C CA . PHE A 1 88 ? 6.400 2.762 3.342 1.00 89.50 88 PHE A CA 1
ATOM 721 C C . PHE A 1 88 ? 6.390 3.987 4.264 1.00 89.50 88 PHE A C 1
ATOM 723 O O . PHE A 1 88 ? 5.714 3.973 5.293 1.00 89.50 88 PHE A O 1
ATOM 730 N N . ALA A 1 89 ? 7.084 5.065 3.888 1.00 89.62 89 ALA A N 1
ATOM 731 C CA . ALA A 1 89 ? 7.082 6.309 4.652 1.00 89.62 89 ALA A CA 1
ATOM 732 C C . ALA A 1 89 ? 5.674 6.924 4.743 1.00 89.62 89 ALA A C 1
ATOM 734 O O . ALA A 1 89 ? 5.256 7.328 5.829 1.00 89.62 89 ALA A O 1
ATOM 735 N N . ILE A 1 90 ? 4.914 6.933 3.639 1.00 90.00 90 ILE A N 1
ATOM 736 C CA . ILE A 1 90 ? 3.515 7.394 3.622 1.00 90.00 90 ILE A CA 1
ATOM 737 C C . ILE A 1 90 ? 2.655 6.537 4.562 1.00 90.00 90 ILE A C 1
ATOM 739 O O . ILE A 1 90 ? 1.902 7.087 5.367 1.00 90.00 90 ILE A O 1
ATOM 743 N N . THR A 1 91 ? 2.799 5.208 4.518 1.00 92.44 91 THR A N 1
ATOM 744 C CA . THR A 1 91 ? 2.075 4.297 5.419 1.00 92.44 91 THR A CA 1
ATOM 745 C C . THR A 1 91 ? 2.414 4.571 6.884 1.00 92.44 91 THR A C 1
ATOM 747 O O . THR A 1 91 ? 1.511 4.662 7.713 1.00 92.44 91 THR A O 1
ATOM 750 N N . MET A 1 92 ? 3.698 4.736 7.219 1.00 93.44 92 MET A N 1
ATOM 751 C CA . MET A 1 92 ? 4.135 5.016 8.591 1.00 93.44 92 MET A CA 1
ATOM 752 C C . MET A 1 92 ? 3.581 6.345 9.107 1.00 93.44 92 MET A C 1
ATOM 754 O O . MET A 1 92 ? 3.054 6.392 10.219 1.00 93.44 92 MET A O 1
ATOM 758 N N . LEU A 1 93 ? 3.633 7.406 8.296 1.00 93.75 93 LEU A N 1
ATOM 759 C CA . LEU A 1 93 ? 3.042 8.700 8.646 1.00 93.75 93 LEU A CA 1
ATOM 760 C C . LEU A 1 93 ? 1.528 8.590 8.853 1.00 93.75 93 LEU A C 1
ATOM 762 O O . LEU A 1 93 ? 1.005 9.094 9.846 1.00 93.75 93 LEU A O 1
ATOM 766 N N . GLY A 1 94 ? 0.829 7.878 7.967 1.00 92.88 94 GLY A N 1
ATOM 767 C CA . GLY A 1 94 ? -0.599 7.610 8.116 1.00 92.88 94 GLY A CA 1
ATOM 768 C C . GLY A 1 94 ? -0.921 6.890 9.427 1.00 92.88 94 GLY A C 1
ATOM 769 O O . GLY A 1 94 ? -1.804 7.314 10.173 1.00 92.88 94 GLY A O 1
ATOM 770 N N . LEU A 1 95 ? -0.173 5.834 9.759 1.00 93.38 95 LEU A N 1
ATOM 771 C CA . LEU A 1 95 ? -0.362 5.091 11.007 1.00 93.38 95 LEU A CA 1
ATOM 772 C C . LEU A 1 95 ? -0.124 5.964 12.246 1.00 93.38 95 LEU A C 1
ATOM 774 O O . LEU A 1 95 ? -0.878 5.852 13.212 1.00 93.38 95 LEU A O 1
ATOM 778 N N . MET A 1 96 ? 0.865 6.864 12.221 1.00 94.75 96 MET A N 1
ATOM 779 C CA . MET A 1 96 ? 1.077 7.828 13.308 1.00 94.75 96 MET A CA 1
ATOM 780 C C . MET A 1 96 ? -0.144 8.733 13.509 1.00 94.75 96 MET A C 1
ATOM 782 O O . MET A 1 96 ? -0.571 8.936 14.647 1.00 94.75 96 MET A O 1
ATOM 786 N N . VAL A 1 97 ? -0.749 9.220 12.421 1.00 94.25 97 VAL A N 1
ATOM 787 C CA . VAL A 1 97 ? -1.980 10.027 12.481 1.00 94.25 97 VAL A CA 1
ATOM 788 C C . VAL A 1 97 ? -3.131 9.224 13.089 1.00 94.25 97 VAL A C 1
ATOM 790 O O . VAL A 1 97 ? -3.825 9.728 13.968 1.00 94.25 97 VAL A O 1
ATOM 793 N N . ILE A 1 98 ? -3.310 7.958 12.704 1.00 94.12 98 ILE A N 1
ATOM 794 C CA . ILE A 1 98 ? -4.358 7.101 13.283 1.00 94.12 98 ILE A CA 1
ATOM 795 C C . ILE A 1 98 ? -4.147 6.869 14.777 1.00 94.12 98 ILE A C 1
ATOM 797 O O . ILE A 1 98 ? -5.100 6.954 15.553 1.00 94.12 98 ILE A O 1
ATOM 801 N N . LEU A 1 99 ? -2.912 6.594 15.205 1.00 93.44 99 LEU A N 1
ATOM 802 C CA . LEU A 1 99 ? -2.598 6.415 16.623 1.00 93.44 99 LEU A CA 1
ATOM 803 C C . LEU A 1 99 ? -2.875 7.689 17.426 1.00 93.44 99 LEU A C 1
ATOM 805 O O . LEU A 1 99 ? -3.404 7.608 18.536 1.00 93.44 99 LEU A O 1
ATOM 809 N N . PHE A 1 100 ? -2.581 8.853 16.850 1.00 94.75 100 PHE A N 1
ATOM 810 C CA . PHE A 1 100 ? -2.911 10.141 17.448 1.00 94.75 100 PHE A CA 1
ATOM 811 C C . PHE A 1 100 ? -4.430 10.346 17.570 1.00 94.75 100 PHE A C 1
ATOM 813 O O . PHE A 1 100 ? -4.919 10.636 18.660 1.00 94.75 100 PHE A O 1
ATOM 820 N N . LEU A 1 101 ? -5.194 10.104 16.498 1.00 93.62 101 LEU A N 1
ATOM 821 C CA . LEU A 1 101 ? -6.662 10.193 16.507 1.00 93.62 101 LEU A CA 1
ATOM 822 C C . LEU A 1 101 ? -7.293 9.228 17.518 1.00 93.62 101 LEU A C 1
ATOM 824 O O . LEU A 1 101 ? -8.229 9.591 18.230 1.00 93.62 101 LEU A O 1
ATOM 828 N N . LYS A 1 102 ? -6.741 8.018 17.647 1.00 92.81 102 LYS A N 1
ATOM 829 C CA . LYS A 1 102 ? -7.141 7.067 18.687 1.00 92.81 102 LYS A CA 1
ATOM 830 C C . LYS A 1 102 ? -6.916 7.636 20.091 1.00 92.81 102 LYS A C 1
ATOM 832 O O . LYS A 1 102 ? -7.781 7.474 20.948 1.00 92.81 102 LYS A O 1
ATOM 837 N N . GLY A 1 103 ? -5.787 8.305 20.326 1.00 92.94 103 GLY A N 1
ATOM 838 C CA . GLY A 1 103 ? -5.486 8.978 21.594 1.00 92.94 103 GLY A CA 1
ATOM 839 C C . GLY A 1 103 ? -6.473 10.096 21.947 1.00 92.94 103 GLY A C 1
ATOM 840 O O . GLY A 1 103 ? -6.731 10.324 23.125 1.00 92.94 103 GLY A O 1
ATOM 841 N N . LEU A 1 104 ? -7.080 10.735 20.942 1.00 95.25 104 LEU A N 1
ATOM 842 C CA . LEU A 1 104 ? -8.126 11.751 21.113 1.00 95.25 104 LEU A CA 1
ATOM 843 C C . LEU A 1 104 ? -9.527 11.170 21.377 1.00 95.25 104 LEU A C 1
ATOM 845 O O . LEU A 1 104 ? -10.477 11.930 21.548 1.00 95.25 104 LEU A O 1
ATOM 849 N N . GLY A 1 105 ? -9.679 9.842 21.407 1.00 93.44 105 GLY A N 1
ATOM 850 C CA . GLY A 1 105 ? -10.968 9.194 21.657 1.00 93.44 105 GLY A CA 1
ATOM 851 C C . GLY A 1 105 ? -11.917 9.191 20.455 1.00 93.44 105 GLY A C 1
ATOM 852 O O . GLY A 1 105 ? -13.126 9.055 20.637 1.00 93.44 105 GLY A O 1
ATOM 853 N N . ILE A 1 106 ? -11.390 9.327 19.232 1.00 94.81 106 ILE A N 1
ATOM 854 C CA . ILE A 1 106 ? -12.172 9.190 17.995 1.00 94.81 106 ILE A CA 1
ATOM 855 C C . ILE A 1 106 ? -12.807 7.793 17.910 1.00 94.81 106 ILE A C 1
ATOM 857 O O . ILE A 1 106 ? -12.260 6.806 18.414 1.00 94.81 106 ILE A O 1
ATOM 861 N N . SER A 1 107 ? -13.980 7.712 17.275 1.00 94.69 107 SER A N 1
ATOM 862 C CA . SER A 1 107 ? -14.735 6.465 17.150 1.00 94.69 107 SER A CA 1
ATOM 863 C C . SER A 1 107 ? -13.931 5.370 16.441 1.00 94.69 107 SER A C 1
ATOM 865 O O . SER A 1 107 ? -13.110 5.620 15.554 1.00 94.69 107 SER A O 1
ATOM 867 N N . LYS A 1 108 ? -14.190 4.119 16.837 1.00 90.94 108 LYS A N 1
ATOM 868 C CA . LYS A 1 108 ? -13.516 2.945 16.269 1.00 90.94 108 LYS A CA 1
ATOM 869 C C . LYS A 1 108 ? -13.776 2.807 14.770 1.00 90.94 108 LYS A C 1
ATOM 871 O O . LYS A 1 108 ? -12.858 2.442 14.046 1.00 90.94 108 LYS A O 1
ATOM 876 N N . ASP A 1 109 ? -14.977 3.153 1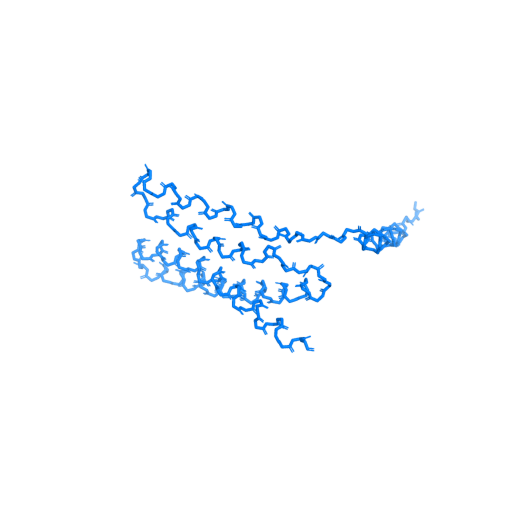4.317 1.00 89.19 109 ASP A N 1
ATOM 877 C CA . ASP A 1 109 ? -15.366 3.044 12.909 1.00 89.19 109 ASP A CA 1
ATOM 878 C C . ASP A 1 109 ? -14.498 3.952 12.027 1.00 89.19 109 ASP A C 1
ATOM 880 O O . ASP A 1 109 ? -13.917 3.491 11.049 1.00 89.19 109 ASP A O 1
ATOM 884 N N . ILE A 1 110 ? -14.286 5.208 12.443 1.00 89.56 110 ILE A N 1
ATOM 885 C CA . ILE A 1 110 ? -13.416 6.158 11.727 1.00 89.56 110 ILE A CA 1
ATOM 886 C C . ILE A 1 110 ? -11.965 5.659 11.696 1.00 89.56 110 ILE A C 1
ATOM 888 O O . ILE A 1 110 ? -11.277 5.806 10.687 1.00 89.56 110 ILE A O 1
ATOM 892 N N . ILE A 1 111 ? -11.491 5.051 12.787 1.00 93.12 111 ILE A N 1
ATOM 893 C CA . ILE A 1 111 ? -10.142 4.477 12.857 1.00 93.12 111 ILE A CA 1
ATOM 894 C C . ILE A 1 111 ? -9.986 3.315 11.871 1.00 93.12 111 ILE A C 1
ATOM 896 O O . ILE A 1 111 ? -8.984 3.270 11.158 1.00 93.12 111 ILE A O 1
ATOM 900 N N . PHE A 1 112 ? -10.950 2.393 11.812 1.00 89.88 112 PHE A N 1
ATOM 901 C CA . PHE A 1 112 ? -10.892 1.254 10.894 1.00 89.88 112 PHE A CA 1
ATOM 902 C C . PHE A 1 112 ? -10.925 1.702 9.434 1.00 89.88 112 PHE A C 1
ATOM 904 O O . PHE A 1 112 ? -10.038 1.316 8.675 1.00 89.88 112 PHE A O 1
ATOM 911 N N . THR A 1 113 ? -11.841 2.602 9.070 1.00 89.00 113 THR A N 1
ATOM 912 C CA . THR A 1 113 ? -11.869 3.194 7.724 1.00 89.00 113 THR A CA 1
ATOM 913 C C . THR A 1 113 ? -10.561 3.926 7.404 1.00 89.00 113 THR A C 1
ATOM 915 O O . THR A 1 113 ? -10.029 3.819 6.302 1.00 89.00 113 THR A O 1
ATOM 918 N N . GLY A 1 114 ? -9.979 4.635 8.374 1.00 90.69 114 GLY A N 1
ATOM 919 C CA . GLY A 1 114 ? -8.687 5.298 8.203 1.00 90.69 114 GLY A CA 1
ATOM 920 C C . GLY A 1 114 ? -7.539 4.324 7.913 1.00 90.69 114 GLY A C 1
ATOM 921 O O . GLY A 1 114 ? -6.712 4.595 7.042 1.00 90.69 114 GLY A O 1
ATOM 922 N N . ILE A 1 115 ? -7.504 3.171 8.588 1.00 90.56 115 ILE A N 1
ATOM 923 C CA . ILE A 1 115 ? -6.519 2.108 8.325 1.00 90.56 115 ILE A CA 1
ATOM 924 C C . ILE A 1 115 ? -6.684 1.559 6.902 1.00 90.56 115 ILE A C 1
ATOM 926 O O . ILE A 1 115 ? -5.685 1.408 6.197 1.00 90.56 115 ILE A O 1
ATOM 930 N N . GLU A 1 116 ? -7.917 1.310 6.456 1.00 89.56 116 GLU A N 1
ATOM 931 C CA . GLU A 1 116 ? -8.207 0.847 5.089 1.00 89.56 116 GLU A CA 1
ATOM 932 C C . GLU A 1 116 ? -7.683 1.839 4.034 1.00 89.56 116 GLU A C 1
ATOM 934 O O . GLU A 1 116 ? -7.010 1.446 3.074 1.00 89.56 116 GLU A O 1
ATOM 939 N N . ILE A 1 117 ? -7.896 3.140 4.256 1.00 90.25 117 ILE A N 1
ATOM 940 C CA . ILE A 1 117 ? -7.389 4.210 3.384 1.00 90.25 117 ILE A CA 1
ATOM 941 C C . ILE A 1 117 ? -5.854 4.236 3.376 1.00 90.25 117 ILE A C 1
ATOM 943 O O . ILE A 1 117 ? -5.246 4.319 2.307 1.00 90.25 117 ILE A O 1
ATOM 947 N N . ILE A 1 118 ? -5.212 4.129 4.543 1.00 92.62 118 ILE A N 1
ATOM 948 C CA . ILE A 1 118 ? -3.745 4.162 4.676 1.00 92.62 118 ILE A CA 1
ATOM 949 C C . ILE A 1 118 ? -3.074 2.964 4.015 1.00 92.62 118 ILE A C 1
ATOM 951 O O . ILE A 1 118 ? -1.946 3.091 3.550 1.00 92.62 118 ILE A O 1
ATOM 955 N N . PHE A 1 119 ? -3.736 1.813 3.940 1.00 85.50 119 PHE A N 1
ATOM 956 C CA . PHE A 1 119 ? -3.226 0.685 3.164 1.00 85.50 119 PHE A CA 1
ATOM 957 C C . PHE A 1 119 ? -3.474 0.854 1.661 1.00 85.50 119 PHE A C 1
ATOM 959 O O . PHE A 1 119 ? -2.620 0.491 0.852 1.00 85.50 119 PHE A O 1
ATOM 966 N N . THR A 1 120 ? -4.601 1.449 1.274 1.00 89.00 120 THR A N 1
ATOM 967 C CA . THR A 1 120 ? -5.000 1.579 -0.135 1.00 89.00 120 THR A CA 1
ATOM 968 C C . THR A 1 120 ? -4.225 2.668 -0.878 1.00 89.00 120 THR A C 1
ATOM 970 O O . THR A 1 120 ? -3.753 2.447 -1.994 1.00 89.00 120 THR A O 1
ATOM 973 N N . VAL A 1 121 ? -4.054 3.847 -0.274 1.00 89.19 121 VAL A N 1
ATOM 974 C CA . VAL A 1 121 ? -3.417 5.004 -0.929 1.00 89.19 121 VAL A CA 1
ATOM 975 C C . VAL A 1 121 ? -1.974 4.710 -1.365 1.00 89.19 121 VAL A C 1
ATOM 977 O O . VAL A 1 121 ? -1.652 4.993 -2.521 1.00 89.19 121 VAL A O 1
ATOM 980 N N . PRO A 1 122 ? -1.098 4.115 -0.533 1.00 89.12 122 PRO A N 1
ATOM 981 C CA . PRO A 1 122 ? 0.263 3.774 -0.937 1.00 89.12 122 PRO A CA 1
ATOM 982 C C . PRO A 1 122 ? 0.309 2.696 -2.018 1.00 89.12 122 PRO A C 1
ATOM 984 O O . PRO A 1 122 ? 1.179 2.773 -2.879 1.00 89.12 122 PRO A O 1
ATOM 987 N N . LEU A 1 123 ? -0.622 1.732 -2.019 1.00 87.00 123 LEU A N 1
ATOM 988 C CA . LEU A 1 123 ? -0.717 0.706 -3.066 1.00 87.00 123 LEU A CA 1
ATOM 989 C C . LEU A 1 123 ? -1.042 1.319 -4.431 1.00 87.00 123 LEU A C 1
ATOM 991 O O . LEU A 1 123 ? -0.386 1.004 -5.421 1.00 87.00 123 LEU A O 1
ATOM 995 N N . LEU A 1 124 ? -2.008 2.240 -4.480 1.00 85.62 124 LEU A N 1
ATOM 996 C CA . LEU A 1 124 ? -2.340 2.960 -5.712 1.00 85.62 124 LEU A CA 1
ATOM 997 C C . LEU A 1 124 ? -1.201 3.895 -6.134 1.00 85.62 124 LEU A C 1
ATOM 999 O O . LEU A 1 124 ? -0.812 3.919 -7.301 1.00 85.62 124 LEU A O 1
ATOM 1003 N N . SER A 1 125 ? -0.623 4.622 -5.174 1.00 85.62 125 SER A N 1
ATOM 1004 C CA . SER A 1 125 ? 0.488 5.551 -5.415 1.00 85.62 125 SER A CA 1
ATOM 1005 C C . SER A 1 125 ? 1.747 4.837 -5.899 1.00 85.62 125 SER A C 1
ATOM 1007 O O . SER A 1 125 ? 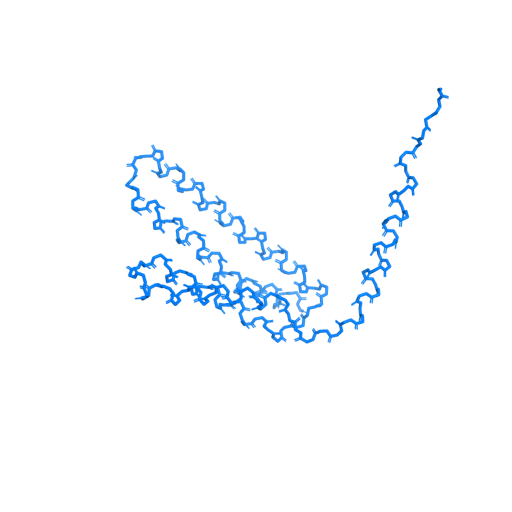2.508 5.420 -6.667 1.00 85.62 125 SER A O 1
ATOM 1009 N N . PHE A 1 126 ? 1.952 3.576 -5.505 1.00 86.19 126 PHE A N 1
ATOM 1010 C CA . PHE A 1 126 ? 3.113 2.776 -5.888 1.00 86.19 126 PHE A CA 1
ATOM 1011 C C . PHE A 1 126 ? 3.283 2.707 -7.404 1.00 86.19 126 PHE A C 1
ATOM 1013 O O . PHE A 1 126 ? 4.379 2.905 -7.915 1.00 86.19 126 PHE A O 1
ATOM 1020 N N . VAL A 1 127 ? 2.203 2.463 -8.147 1.00 82.75 127 VAL A N 1
ATOM 1021 C CA . VAL A 1 127 ? 2.284 2.308 -9.607 1.00 82.75 127 VAL A CA 1
ATOM 1022 C C . VAL A 1 127 ? 2.619 3.627 -10.296 1.00 82.75 127 VAL A C 1
ATOM 1024 O O . VAL A 1 127 ? 3.425 3.643 -11.229 1.00 82.75 127 VAL A O 1
ATOM 1027 N N . PHE A 1 128 ? 2.066 4.737 -9.805 1.00 83.25 128 PHE A N 1
ATOM 1028 C CA . PHE A 1 128 ? 2.398 6.069 -10.311 1.00 83.25 128 PHE A CA 1
ATOM 1029 C C . PHE A 1 128 ? 3.838 6.466 -9.980 1.00 83.25 128 PHE A C 1
ATOM 1031 O O . PHE A 1 128 ? 4.545 6.960 -10.853 1.00 83.25 128 PHE A O 1
ATOM 1038 N N . LEU A 1 129 ? 4.288 6.215 -8.749 1.00 86.38 129 LEU A N 1
ATOM 1039 C CA . LEU A 1 129 ? 5.648 6.519 -8.306 1.00 86.38 129 LEU A CA 1
ATOM 1040 C C . LEU A 1 129 ? 6.690 5.673 -9.038 1.00 86.38 129 LEU A C 1
ATOM 1042 O O . LEU A 1 129 ? 7.699 6.215 -9.480 1.00 86.38 129 LEU A O 1
ATOM 1046 N N . LEU A 1 130 ? 6.426 4.379 -9.232 1.00 85.69 130 LEU A N 1
ATOM 1047 C CA . LEU A 1 130 ? 7.316 3.499 -9.982 1.00 85.69 130 LEU A CA 1
ATOM 1048 C C . LEU A 1 130 ? 7.486 3.996 -11.419 1.00 85.69 130 LEU A C 1
ATOM 1050 O O . LEU A 1 130 ? 8.610 4.124 -11.893 1.00 85.69 130 LEU A O 1
ATOM 1054 N N . LYS A 1 131 ? 6.377 4.343 -12.084 1.00 84.38 131 LYS A N 1
ATOM 1055 C CA . LYS A 1 131 ? 6.410 4.928 -13.429 1.00 84.38 131 LYS A CA 1
ATOM 1056 C C . LYS A 1 131 ? 7.169 6.259 -13.455 1.00 84.38 131 LYS A C 1
ATOM 1058 O O . LYS A 1 131 ? 7.969 6.489 -14.351 1.00 84.38 131 LYS A O 1
ATOM 1063 N N . TYR A 1 132 ? 6.947 7.117 -12.464 1.00 87.31 132 TYR A N 1
ATOM 1064 C CA . TYR A 1 132 ? 7.625 8.407 -12.363 1.00 87.31 132 TYR A CA 1
ATOM 1065 C C . TYR A 1 132 ? 9.148 8.273 -12.184 1.00 87.31 132 TYR A C 1
ATOM 1067 O O . TYR A 1 132 ? 9.902 9.028 -12.795 1.00 87.31 132 TYR A O 1
ATOM 1075 N N . PHE A 1 133 ? 9.620 7.325 -11.367 1.00 86.56 133 PHE A N 1
ATOM 1076 C CA . PHE A 1 133 ? 11.058 7.075 -11.213 1.00 86.56 133 PHE A CA 1
ATOM 1077 C C . PHE A 1 133 ? 11.673 6.419 -12.452 1.00 86.56 133 PHE A C 1
ATOM 1079 O O . PHE A 1 133 ? 12.780 6.783 -12.833 1.00 86.56 133 PHE A O 1
ATOM 1086 N N . GLU A 1 134 ? 10.947 5.518 -13.119 1.00 83.62 134 GLU A N 1
ATOM 1087 C CA . GLU A 1 134 ? 11.366 4.965 -14.413 1.00 83.62 134 GLU A CA 1
ATOM 1088 C C . GLU A 1 134 ? 11.547 6.066 -15.470 1.00 83.62 134 GLU A C 1
ATOM 1090 O O . GLU A 1 134 ? 12.558 6.072 -16.160 1.00 83.62 134 GLU A O 1
ATOM 1095 N N . GLU A 1 135 ? 10.621 7.025 -15.573 1.00 84.81 135 GLU A N 1
ATOM 1096 C CA . GLU A 1 135 ? 10.705 8.127 -16.548 1.00 84.81 135 GLU A CA 1
ATOM 1097 C C . GLU A 1 135 ? 11.826 9.134 -16.251 1.00 84.81 135 GLU A C 1
ATOM 1099 O O . GLU A 1 135 ? 12.314 9.785 -17.172 1.00 84.81 135 GLU A O 1
ATOM 1104 N N . ARG A 1 136 ? 12.234 9.287 -14.984 1.00 80.44 136 ARG A N 1
ATOM 1105 C CA . ARG A 1 136 ? 13.310 10.214 -14.592 1.00 80.44 136 ARG A CA 1
ATOM 1106 C C . ARG A 1 136 ? 14.719 9.645 -14.710 1.00 80.44 136 ARG A C 1
ATOM 1108 O O . ARG A 1 136 ? 15.647 10.434 -14.863 1.00 80.44 136 ARG A O 1
ATOM 1115 N N . ASP A 1 137 ? 14.873 8.329 -14.593 1.00 66.94 137 ASP A N 1
ATOM 1116 C CA . ASP A 1 137 ? 16.176 7.650 -14.596 1.00 66.94 137 ASP A CA 1
ATOM 1117 C C . ASP A 1 137 ? 16.536 7.046 -15.986 1.00 66.94 137 ASP A C 1
ATOM 1119 O O . ASP A 1 137 ? 17.504 6.282 -16.106 1.00 66.94 137 ASP A O 1
ATOM 1123 N N . LEU A 1 138 ? 15.763 7.386 -17.033 1.00 56.09 138 LEU A N 1
ATOM 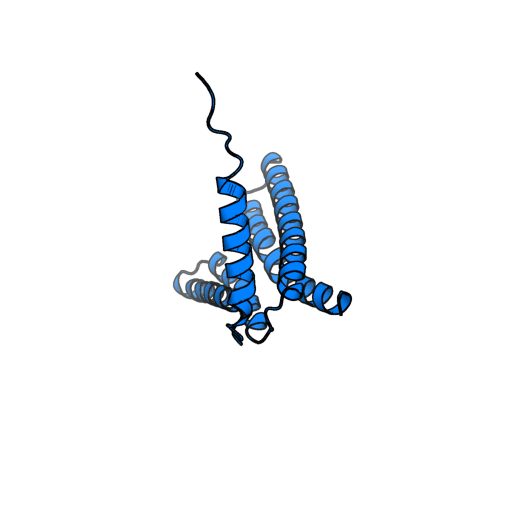1124 C CA . LEU A 1 138 ? 16.029 7.123 -18.461 1.00 56.09 138 LEU A CA 1
ATOM 1125 C C . LEU A 1 138 ? 16.867 8.241 -19.095 1.00 56.09 138 LEU A C 1
ATOM 1127 O O . LEU A 1 138 ? 17.829 7.883 -19.813 1.00 56.09 138 LEU A O 1
#

Organism: NCBI:txid2018669

Foldseek 3Di:
DDDDDPPPVVVVVVVVVVVVVVVVVPCPPQFDVQLVQLVQLCQLVCCVVVVPPLSVLSVLSVLSVVCGRPGDDPLLVVLLVVLVVVLVVQLVVLVVVLVVCVVVVDDPVVSVVSNSCSVNVSSNVSSVSSVVSVVVVD

Secondary structure (DSSP, 8-state):
--PPPTTHHHHHHHHHHHHHHHHGGG------GGGGGGGGGGGGGHHHHHT-GGGGGGGGGGGGGGGTT----HHHHHHHHHHHHHHHHHHHHHHHHHHHHHHTT--HHHHHHHHHHHHHHHHHHHHHHHHHHHHH--

Sequence (138 aa):
MCTLTSSGVSYIFITSCYKYITESDFMKKRFNPLALFGFLGLFGLLGPLTGNETWYWWFAWLVWFGNYNKPTDERFFENLAKTGLACFAITMLGLMVILFLKGLGISKDIIFTGIEIIFTVPLLSFVFLLKYFEERDL

Radius of gyration: 21.12 Å; chains: 1; bounding box: 66×32×44 Å